Protein AF-A0A3D2FP06-F1 (afdb_monomer_lite)

pLDDT: mean 77.02, std 14.46, range [44.19, 97.88]

Structure (mmCIF, N/CA/C/O backbone):
data_AF-A0A3D2FP06-F1
#
_entry.id   AF-A0A3D2FP06-F1
#
loop_
_atom_site.group_PDB
_atom_site.id
_atom_site.type_symbol
_atom_site.label_atom_id
_atom_site.label_alt_id
_atom_site.label_comp_id
_atom_site.label_asym_id
_atom_site.label_entity_id
_atom_site.label_seq_id
_atom_site.pdbx_PDB_ins_code
_atom_site.Cartn_x
_atom_site.Cartn_y
_atom_site.Cartn_z
_atom_site.occupancy
_atom_site.B_iso_or_equiv
_atom_site.auth_seq_id
_atom_site.auth_comp_id
_atom_site.auth_asym_id
_atom_site.auth_atom_id
_atom_site.pdbx_PDB_model_num
ATOM 1 N N . TRP A 1 1 ? -0.230 2.497 -23.283 1.00 56.25 1 TRP A N 1
ATOM 2 C CA . TRP A 1 1 ? 1.062 3.050 -22.835 1.00 56.25 1 TRP A CA 1
ATOM 3 C C . TRP A 1 1 ? 1.508 4.234 -23.675 1.00 56.25 1 TRP A C 1
ATOM 5 O O . TRP A 1 1 ? 1.565 5.319 -23.126 1.00 56.25 1 TRP A O 1
ATOM 15 N N . SER A 1 2 ? 1.677 4.093 -24.992 1.00 56.00 2 SER A N 1
ATOM 16 C CA . SER A 1 2 ? 2.109 5.173 -25.908 1.00 56.00 2 SER A CA 1
ATOM 17 C C . SER A 1 2 ? 1.224 6.435 -25.979 1.00 56.00 2 SER A C 1
ATOM 19 O O . SER A 1 2 ? 1.609 7.402 -26.624 1.00 56.00 2 SER A O 1
ATOM 21 N N . ALA A 1 3 ? 0.046 6.431 -25.348 1.00 62.09 3 ALA A N 1
ATOM 22 C CA . ALA A 1 3 ? -0.878 7.566 -25.297 1.00 62.09 3 ALA A CA 1
ATOM 23 C C . ALA A 1 3 ? -0.817 8.361 -23.977 1.00 62.09 3 ALA A C 1
ATOM 25 O O . ALA A 1 3 ? -1.452 9.407 -23.870 1.00 62.09 3 ALA A O 1
ATOM 26 N N . LEU A 1 4 ? -0.101 7.862 -22.964 1.00 63.94 4 LEU A N 1
ATOM 27 C CA . LEU A 1 4 ? 0.091 8.572 -21.701 1.00 63.94 4 LEU A CA 1
ATOM 28 C C . LEU A 1 4 ? 1.289 9.509 -21.843 1.00 63.94 4 LEU A C 1
ATOM 30 O O . LEU A 1 4 ? 2.326 9.111 -22.370 1.00 63.94 4 LEU A O 1
ATOM 34 N N . ASN A 1 5 ? 1.154 10.747 -21.371 1.00 68.06 5 ASN A N 1
ATOM 35 C CA . ASN A 1 5 ? 2.301 11.636 -21.272 1.00 68.06 5 ASN A CA 1
ATOM 36 C C . ASN A 1 5 ? 3.155 11.211 -20.069 1.00 68.06 5 ASN A C 1
ATOM 38 O O . ASN A 1 5 ? 2.772 11.449 -18.926 1.00 68.06 5 ASN A O 1
ATOM 42 N N . LEU A 1 6 ? 4.289 10.568 -20.344 1.00 70.19 6 LEU A N 1
ATOM 43 C CA . LEU A 1 6 ? 5.214 10.046 -19.336 1.00 70.19 6 LEU A CA 1
ATOM 44 C C . LEU A 1 6 ? 6.376 11.010 -19.037 1.00 70.19 6 LEU A C 1
ATOM 46 O O . LEU A 1 6 ? 7.329 10.634 -18.368 1.00 70.19 6 LEU A O 1
ATOM 50 N N . SER A 1 7 ? 6.313 12.258 -19.515 1.00 67.31 7 SER A N 1
ATOM 51 C CA . SER A 1 7 ? 7.401 13.241 -19.388 1.00 67.31 7 SER A CA 1
ATOM 52 C C . SER A 1 7 ? 7.546 13.877 -17.994 1.00 67.31 7 SER A C 1
ATOM 54 O O . SER A 1 7 ? 8.249 14.878 -17.866 1.00 67.31 7 SER A O 1
ATOM 56 N N . GLY A 1 8 ? 6.815 13.398 -16.986 1.00 68.50 8 GLY A N 1
ATOM 57 C CA . GLY A 1 8 ? 6.806 13.947 -15.625 1.00 68.50 8 GLY A CA 1
ATOM 58 C C . GLY A 1 8 ? 7.568 13.077 -14.625 1.00 68.50 8 GLY A C 1
ATOM 59 O O . GLY A 1 8 ? 7.976 11.961 -14.939 1.00 68.50 8 GLY A O 1
ATOM 60 N N . GLU A 1 9 ? 7.719 13.570 -13.395 1.00 70.50 9 GLU A N 1
ATOM 61 C CA . GLU A 1 9 ? 8.211 12.754 -12.281 1.00 70.50 9 GLU A CA 1
ATOM 62 C C . GLU A 1 9 ? 7.140 11.732 -11.891 1.00 70.50 9 GLU A C 1
ATOM 64 O O . GLU A 1 9 ? 6.132 12.055 -11.261 1.00 70.50 9 GLU A O 1
ATOM 69 N N . ILE A 1 10 ? 7.345 10.490 -12.318 1.00 73.88 10 ILE A N 1
ATOM 70 C CA . ILE A 1 10 ? 6.446 9.376 -12.034 1.00 73.88 10 ILE A CA 1
ATOM 71 C C . ILE A 1 10 ? 7.116 8.492 -10.985 1.00 73.88 10 ILE A C 1
ATOM 73 O O . ILE A 1 10 ? 8.184 7.921 -11.218 1.00 73.88 10 ILE A O 1
ATOM 77 N N . VAL A 1 11 ? 6.461 8.386 -9.828 1.00 77.38 11 VAL A N 1
ATOM 78 C CA . VAL A 1 11 ? 6.803 7.430 -8.774 1.00 77.38 11 VAL A CA 1
ATOM 79 C C . VAL A 1 11 ? 5.834 6.261 -8.861 1.00 77.38 11 VAL A C 1
ATOM 81 O O . VAL A 1 11 ? 4.622 6.455 -8.959 1.00 77.38 11 VAL A O 1
ATOM 84 N N . GLN A 1 12 ? 6.365 5.046 -8.839 1.00 78.69 12 GLN A N 1
ATOM 85 C CA . GLN A 1 12 ? 5.585 3.816 -8.942 1.00 78.69 12 GLN A CA 1
ATOM 86 C C . GLN A 1 12 ? 6.060 2.780 -7.920 1.00 78.69 12 GLN A C 1
ATOM 88 O O . GLN A 1 12 ? 7.080 2.966 -7.264 1.00 78.69 12 GLN A O 1
ATOM 93 N N . TYR A 1 13 ? 5.305 1.703 -7.747 1.00 81.31 13 TYR A N 1
ATOM 94 C CA . TYR A 1 13 ? 5.713 0.561 -6.936 1.00 81.31 13 TYR A CA 1
ATOM 95 C C . TYR A 1 13 ? 4.969 -0.679 -7.428 1.00 81.31 13 TYR A C 1
ATOM 97 O O . TYR A 1 13 ? 3.739 -0.659 -7.503 1.00 81.31 13 TYR A O 1
ATOM 105 N N . GLY A 1 14 ? 5.692 -1.749 -7.770 1.00 77.62 14 GLY A N 1
ATOM 106 C CA . GLY A 1 14 ? 5.092 -3.027 -8.165 1.00 77.62 14 GLY A CA 1
ATOM 107 C C . GLY A 1 14 ? 4.682 -3.142 -9.638 1.00 77.62 14 GLY A C 1
ATOM 108 O O . GLY A 1 14 ? 4.044 -4.129 -10.009 1.00 77.62 14 GLY A O 1
ATOM 109 N N . CYS A 1 15 ? 5.028 -2.170 -10.489 1.00 77.12 15 CYS A N 1
ATOM 110 C CA . CYS A 1 15 ? 4.773 -2.210 -11.934 1.00 77.12 15 CYS A CA 1
ATOM 111 C C . CYS A 1 15 ? 6.055 -2.401 -12.760 1.00 77.12 15 CYS A C 1
ATOM 113 O O . CYS A 1 15 ? 6.032 -2.182 -13.967 1.00 77.12 15 CYS A O 1
ATOM 115 N N . GLU A 1 16 ? 7.168 -2.826 -12.157 1.00 77.38 16 GLU A N 1
ATOM 116 C CA . GLU A 1 16 ? 8.488 -2.914 -12.801 1.00 77.38 16 GLU A CA 1
ATOM 117 C C . GLU A 1 16 ? 8.452 -3.727 -14.105 1.00 77.38 16 GLU A C 1
ATOM 119 O O . GLU A 1 16 ? 9.027 -3.317 -15.110 1.00 77.38 16 GLU A O 1
ATOM 124 N N . ALA A 1 17 ? 7.689 -4.824 -14.130 1.00 73.88 17 ALA A N 1
ATOM 125 C CA . ALA A 1 17 ? 7.526 -5.677 -15.310 1.00 73.88 17 ALA A CA 1
ATOM 126 C C . ALA A 1 17 ? 6.793 -5.003 -16.490 1.00 73.88 17 ALA A C 1
ATOM 128 O O . ALA A 1 17 ? 6.864 -5.493 -17.614 1.00 73.88 17 ALA A O 1
ATOM 129 N N . LEU A 1 18 ? 6.064 -3.911 -16.246 1.00 72.19 18 LEU A N 1
ATOM 130 C CA . LEU A 1 18 ? 5.311 -3.165 -17.260 1.00 72.19 18 LEU A CA 1
ATOM 131 C C . LEU A 1 18 ? 6.071 -1.936 -17.777 1.00 72.19 18 LEU A C 1
ATOM 133 O O . LEU A 1 18 ? 5.651 -1.350 -18.774 1.00 72.19 18 LEU A O 1
ATOM 137 N N . MET A 1 19 ? 7.161 -1.543 -17.110 1.00 71.81 19 MET A N 1
ATOM 138 C CA . MET A 1 19 ? 7.841 -0.265 -17.337 1.00 71.81 19 MET A CA 1
ATOM 139 C C . MET A 1 19 ? 9.021 -0.332 -18.318 1.00 71.81 19 MET A C 1
ATOM 141 O O . MET A 1 19 ? 9.591 0.713 -18.584 1.00 71.81 19 MET A O 1
ATOM 145 N N . ASN A 1 20 ? 9.363 -1.500 -18.885 1.00 69.31 20 ASN A N 1
ATOM 146 C CA . ASN A 1 20 ? 10.338 -1.673 -19.985 1.00 69.31 20 ASN A CA 1
ATOM 147 C C . ASN A 1 20 ? 11.576 -0.742 -19.921 1.00 69.31 20 ASN A C 1
ATOM 149 O O . ASN A 1 20 ? 11.877 -0.056 -20.895 1.00 69.31 20 ASN A O 1
ATOM 153 N N . ASP A 1 21 ? 12.277 -0.715 -18.784 1.00 66.50 21 ASP A N 1
ATOM 154 C CA . ASP A 1 21 ? 13.505 0.073 -18.558 1.00 66.50 21 ASP A CA 1
ATOM 155 C C . ASP A 1 21 ? 13.359 1.613 -18.575 1.00 66.50 21 ASP A C 1
ATOM 157 O O . ASP A 1 21 ? 14.355 2.336 -18.640 1.00 66.50 21 ASP A O 1
ATOM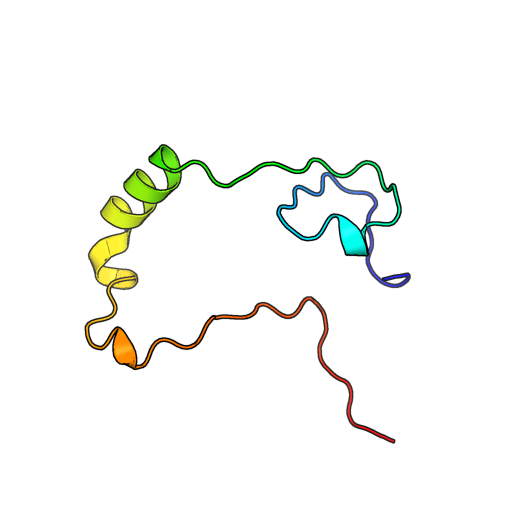 161 N N . GLU A 1 22 ? 12.141 2.145 -18.462 1.00 72.62 22 GLU A N 1
ATOM 162 C CA . GLU A 1 22 ? 11.911 3.585 -18.288 1.00 72.62 22 GLU A CA 1
ATOM 163 C C . GLU A 1 22 ? 12.450 4.091 -16.927 1.00 72.62 22 GLU A C 1
ATOM 165 O O . GLU A 1 22 ? 12.372 3.374 -15.922 1.00 72.62 22 GLU A O 1
ATOM 170 N N . PRO A 1 23 ? 12.961 5.338 -16.837 1.00 71.50 23 PRO A N 1
ATOM 171 C CA . PRO A 1 23 ? 13.698 5.856 -15.676 1.00 71.50 23 PRO A CA 1
ATOM 172 C C . PRO A 1 23 ? 12.795 6.275 -14.497 1.00 71.50 23 PRO A C 1
ATOM 174 O O . PRO A 1 23 ? 13.045 7.281 -13.832 1.00 71.50 23 PRO A O 1
ATOM 177 N N . PHE A 1 24 ? 11.720 5.535 -14.233 1.00 77.62 24 PHE A N 1
ATOM 178 C CA . PHE A 1 24 ? 10.786 5.846 -13.155 1.00 77.62 24 PHE A CA 1
ATOM 179 C C . PHE A 1 24 ? 11.349 5.465 -11.789 1.00 77.62 24 PHE A C 1
ATOM 181 O O . PHE A 1 24 ? 11.974 4.417 -11.614 1.00 77.62 24 PHE A O 1
ATOM 188 N N . ILE A 1 25 ? 11.069 6.296 -10.787 1.00 80.69 25 ILE A N 1
ATOM 189 C CA . ILE A 1 25 ? 11.471 6.015 -9.410 1.00 80.69 25 ILE A CA 1
ATOM 190 C C . ILE A 1 25 ? 10.502 4.973 -8.846 1.00 80.69 25 ILE A C 1
ATOM 192 O O . ILE A 1 25 ? 9.304 5.237 -8.733 1.00 80.69 25 ILE A O 1
ATOM 196 N N . SER A 1 26 ? 11.013 3.793 -8.478 1.00 83.00 26 SER A N 1
ATOM 197 C CA . SER A 1 26 ? 10.241 2.834 -7.683 1.00 83.00 26 SER A CA 1
ATOM 198 C C . SER A 1 26 ? 10.475 3.100 -6.198 1.00 83.00 26 SER A C 1
ATOM 200 O O . SER A 1 26 ? 11.618 3.072 -5.737 1.00 83.00 26 SER A O 1
ATOM 202 N N . SER A 1 27 ? 9.413 3.392 -5.447 1.00 83.62 27 SER A N 1
ATOM 203 C CA . SER A 1 27 ? 9.497 3.633 -4.004 1.00 83.62 27 SER A CA 1
ATOM 204 C C . SER A 1 27 ? 8.337 2.954 -3.286 1.00 83.62 27 SER A C 1
ATOM 206 O O . SER A 1 27 ? 7.183 3.292 -3.562 1.00 83.62 27 SER A O 1
ATOM 208 N N . PRO A 1 28 ? 8.601 2.045 -2.329 1.00 85.56 28 PRO A N 1
ATOM 209 C CA . PRO A 1 28 ? 7.535 1.436 -1.556 1.00 85.56 28 PRO A CA 1
ATOM 210 C C . PRO A 1 28 ? 6.826 2.487 -0.690 1.00 85.56 28 PRO A C 1
ATOM 212 O O . PRO A 1 28 ? 7.455 3.457 -0.247 1.00 85.56 28 PRO A O 1
ATOM 215 N N . PRO A 1 29 ? 5.530 2.297 -0.398 1.00 85.44 29 PRO A N 1
ATOM 216 C CA . PRO A 1 29 ? 4.847 3.108 0.597 1.00 85.44 29 PRO A CA 1
ATOM 217 C C . PRO A 1 29 ? 5.507 2.924 1.970 1.00 85.44 29 PRO A C 1
ATOM 219 O O . PRO A 1 29 ? 5.820 1.808 2.388 1.00 85.44 29 PRO A O 1
ATOM 222 N N . SER A 1 30 ? 5.712 4.026 2.693 1.00 91.31 30 SER A N 1
ATOM 223 C CA . SER A 1 30 ? 6.240 3.980 4.059 1.00 91.31 30 SER A CA 1
ATOM 224 C C . SER A 1 30 ? 5.172 3.478 5.030 1.00 91.31 30 SER A C 1
AT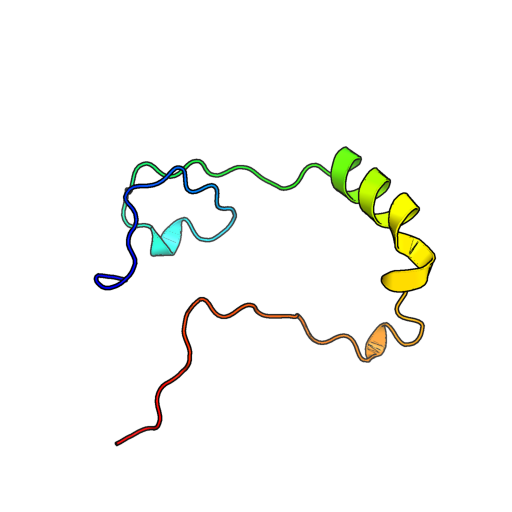OM 226 O O . SER A 1 30 ? 4.058 4.009 5.067 1.00 91.31 30 SER A O 1
ATOM 228 N N . ALA A 1 31 ? 5.525 2.489 5.855 1.00 92.62 31 ALA A N 1
ATOM 229 C CA . ALA A 1 31 ? 4.653 1.987 6.915 1.00 92.62 31 ALA A CA 1
ATOM 230 C C . ALA A 1 31 ? 4.315 3.079 7.946 1.00 92.62 31 ALA A C 1
ATOM 232 O O . ALA A 1 31 ? 3.168 3.185 8.369 1.00 92.62 31 ALA A O 1
ATOM 233 N N . GLU A 1 32 ? 5.288 3.926 8.293 1.00 96.12 32 GLU A N 1
ATOM 234 C CA . GLU A 1 32 ? 5.095 5.058 9.207 1.00 96.12 32 GLU A CA 1
ATOM 235 C C . GLU A 1 32 ? 4.061 6.040 8.651 1.00 96.12 32 GLU A C 1
ATOM 237 O O . GLU A 1 32 ? 3.064 6.337 9.307 1.00 96.12 32 GLU A O 1
ATOM 242 N N . MET A 1 33 ? 4.252 6.484 7.405 1.00 94.00 33 MET A N 1
ATOM 243 C CA . MET A 1 33 ? 3.332 7.430 6.771 1.00 94.00 33 MET A CA 1
ATOM 244 C C . MET A 1 33 ? 1.938 6.821 6.590 1.00 94.00 33 MET A C 1
ATOM 246 O O . MET A 1 33 ? 0.934 7.505 6.768 1.00 94.00 33 MET A O 1
ATOM 250 N N . THR A 1 34 ? 1.871 5.522 6.283 1.00 91.06 34 THR A N 1
ATOM 251 C CA . THR A 1 34 ? 0.608 4.777 6.198 1.00 91.06 34 THR A CA 1
ATOM 252 C C . THR A 1 34 ? -0.124 4.784 7.540 1.00 91.06 34 THR A C 1
ATOM 254 O O . THR A 1 34 ? -1.323 5.046 7.570 1.00 91.06 34 THR A O 1
ATOM 257 N N . GLY A 1 35 ? 0.590 4.568 8.650 1.00 94.81 35 GLY A N 1
ATOM 258 C CA . GLY A 1 35 ? 0.031 4.641 10.002 1.00 94.81 35 GLY A CA 1
ATOM 259 C C . GLY A 1 35 ? -0.511 6.028 10.346 1.00 94.81 35 GLY A C 1
ATOM 260 O O . GLY A 1 35 ? -1.655 6.142 10.776 1.00 94.81 35 GLY A O 1
ATOM 261 N N . ILE A 1 36 ? 0.270 7.081 10.079 1.00 97.56 36 ILE A N 1
ATOM 262 C CA . ILE A 1 36 ? -0.136 8.479 10.315 1.00 97.56 36 ILE A CA 1
ATOM 263 C 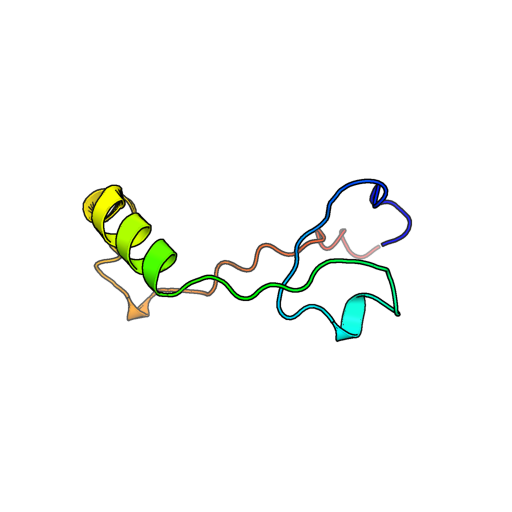C . ILE A 1 36 ? -1.403 8.826 9.522 1.00 97.56 36 ILE A C 1
ATOM 265 O O . ILE A 1 36 ? -2.319 9.463 10.040 1.00 97.56 36 ILE A O 1
ATOM 269 N N . LEU A 1 37 ? -1.473 8.414 8.254 1.00 96.19 37 LEU A N 1
ATOM 270 C CA . LEU A 1 37 ? -2.649 8.651 7.418 1.00 96.19 37 LEU A CA 1
ATOM 271 C C . LEU A 1 37 ? -3.869 7.869 7.918 1.00 96.19 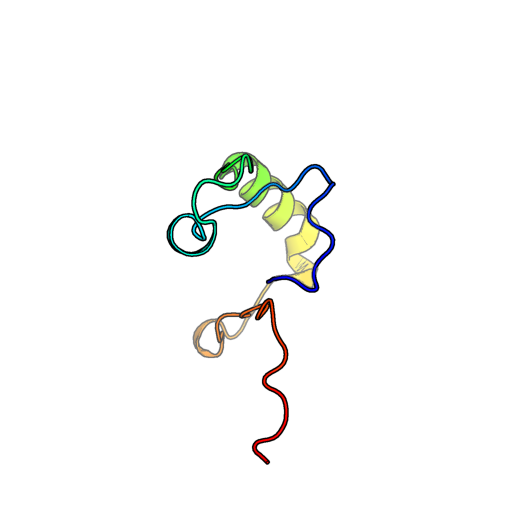37 LEU A C 1
ATOM 273 O O . LEU A 1 37 ? -4.958 8.433 7.975 1.00 96.19 37 LEU A O 1
ATOM 277 N N . ALA A 1 38 ? -3.690 6.605 8.306 1.00 94.38 38 ALA A N 1
ATOM 278 C CA . ALA A 1 38 ? -4.772 5.772 8.822 1.00 94.38 38 ALA A CA 1
ATOM 279 C C . ALA A 1 38 ? -5.352 6.316 10.134 1.00 94.38 38 ALA A C 1
ATOM 281 O O . ALA A 1 38 ? -6.566 6.318 10.298 1.00 94.38 38 ALA A O 1
ATOM 282 N N . GLU A 1 39 ? -4.507 6.811 11.042 1.00 96.81 39 GLU A N 1
ATOM 283 C CA . GLU A 1 39 ? -4.958 7.489 12.262 1.00 96.81 39 GLU A CA 1
ATOM 284 C C . GLU A 1 39 ? -5.749 8.756 11.919 1.00 96.81 39 GLU A C 1
ATOM 286 O O . GLU A 1 39 ? -6.865 8.950 12.399 1.00 96.81 39 GLU A O 1
ATOM 291 N N . LYS A 1 40 ? -5.193 9.603 11.046 1.00 97.88 40 LYS A N 1
ATOM 292 C CA . LYS A 1 40 ? -5.790 10.893 10.686 1.00 97.88 40 LYS A CA 1
ATOM 293 C C . LYS A 1 40 ? -7.167 10.765 10.025 1.00 97.88 40 LYS A C 1
ATOM 295 O O . LYS A 1 40 ? -8.007 11.634 10.239 1.00 97.88 40 LYS A O 1
ATOM 300 N N . TYR A 1 41 ? -7.375 9.739 9.204 1.00 96.75 41 TYR A N 1
ATOM 301 C CA . TYR A 1 41 ? -8.602 9.539 8.422 1.00 96.75 41 TYR A CA 1
ATOM 302 C C . TYR A 1 41 ? -9.399 8.314 8.871 1.00 96.75 41 TYR A C 1
ATOM 304 O O . TYR A 1 41 ? -10.176 7.770 8.090 1.00 96.75 41 TYR A O 1
ATOM 312 N N . PHE A 1 42 ? -9.210 7.862 10.113 1.00 94.69 42 PHE A N 1
ATOM 313 C CA . PHE A 1 42 ? -9.839 6.643 10.612 1.00 94.69 42 PHE A CA 1
ATOM 314 C C . PHE A 1 42 ? -11.356 6.637 10.393 1.00 94.69 42 PHE A C 1
ATOM 316 O O . PHE A 1 42 ? -11.879 5.689 9.815 1.00 94.69 42 PHE A O 1
ATOM 323 N N . ASP A 1 43 ? -12.041 7.712 10.785 1.00 95.62 43 ASP A N 1
ATOM 324 C CA . ASP A 1 43 ? -13.502 7.803 10.696 1.00 95.62 43 ASP A CA 1
ATOM 325 C C . ASP A 1 43 ? -14.017 7.724 9.247 1.00 95.62 43 ASP A C 1
ATOM 327 O O . ASP A 1 43 ? -15.095 7.186 9.003 1.00 95.62 43 ASP A O 1
ATOM 331 N N . ASP A 1 44 ? -13.227 8.207 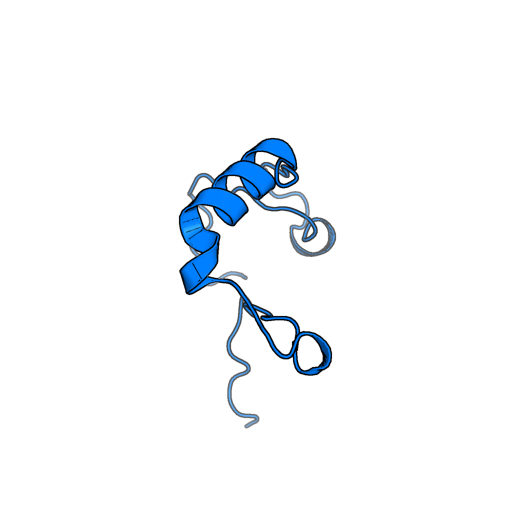8.283 1.00 94.12 44 ASP A N 1
ATOM 332 C CA . ASP A 1 44 ? -13.576 8.201 6.860 1.00 94.12 44 ASP A CA 1
ATOM 333 C C . ASP A 1 44 ? -13.204 6.881 6.166 1.00 94.12 44 ASP A C 1
ATOM 335 O O . ASP A 1 44 ? -13.827 6.495 5.174 1.00 94.12 44 ASP A O 1
ATOM 339 N N . TRP A 1 45 ? -12.143 6.210 6.624 1.00 90.62 45 TRP A N 1
ATOM 340 C CA . TRP A 1 45 ? -11.553 5.043 5.953 1.00 90.62 45 TRP A CA 1
ATOM 341 C C . TRP A 1 45 ? -11.903 3.710 6.610 1.00 90.62 45 TRP A C 1
ATOM 343 O O . TRP A 1 45 ? -11.657 2.657 6.014 1.00 90.62 45 TRP A O 1
ATOM 353 N N . VAL A 1 46 ? -12.449 3.718 7.826 1.00 92.06 46 VAL A N 1
ATOM 354 C CA . VAL A 1 46 ? -12.812 2.490 8.533 1.00 92.06 46 VAL A CA 1
ATOM 355 C C . VAL A 1 46 ? -13.883 1.718 7.760 1.00 92.06 46 VAL A C 1
ATOM 357 O O . VAL A 1 46 ? -14.939 2.233 7.402 1.00 92.06 46 VAL A O 1
ATOM 360 N N . VAL A 1 47 ? -13.618 0.432 7.524 1.00 89.25 47 VAL A N 1
ATOM 361 C CA . VAL A 1 47 ? -14.578 -0.488 6.905 1.00 89.25 47 VAL A CA 1
ATOM 362 C C . VAL A 1 47 ? -15.024 -1.500 7.946 1.00 89.25 47 VAL A C 1
ATOM 364 O O . VAL A 1 47 ? -14.276 -2.396 8.334 1.00 89.25 47 VAL A O 1
ATOM 367 N N . HIS A 1 48 ? -16.263 -1.349 8.411 1.00 90.81 48 HIS A N 1
ATOM 368 C CA . HIS A 1 48 ? -16.843 -2.207 9.447 1.00 90.81 48 HIS A CA 1
ATOM 369 C C . HIS A 1 48 ? -17.219 -3.611 8.946 1.00 90.81 48 HIS A C 1
ATOM 371 O O . HIS A 1 48 ? -17.425 -4.514 9.757 1.00 90.81 48 HIS A O 1
ATOM 377 N N . THR A 1 49 ? -17.253 -3.821 7.627 1.00 90.88 49 THR A N 1
ATOM 378 C CA . THR A 1 49 ? -17.456 -5.126 6.978 1.00 90.88 49 THR A CA 1
ATOM 379 C C . THR A 1 49 ? -16.221 -5.529 6.157 1.00 90.88 49 THR A C 1
ATOM 381 O O . THR A 1 49 ? -16.269 -5.612 4.931 1.00 90.88 49 THR A O 1
ATOM 384 N N . PRO A 1 50 ? -15.064 -5.797 6.798 1.00 84.94 50 PRO A N 1
ATOM 385 C CA . PRO A 1 50 ? -13.794 -5.991 6.089 1.00 84.94 50 PRO A CA 1
ATOM 386 C C . PRO A 1 50 ? -13.776 -7.227 5.175 1.00 84.94 50 PRO A C 1
ATOM 388 O O . PRO A 1 50 ? -12.961 -7.309 4.266 1.00 84.94 50 PRO A O 1
ATOM 391 N N . PHE A 1 51 ? -14.678 -8.185 5.388 1.00 86.88 51 PHE A N 1
ATOM 392 C CA . PHE A 1 51 ? -14.837 -9.370 4.541 1.00 86.88 51 PHE A CA 1
ATOM 393 C C . PHE A 1 51 ? -15.518 -9.075 3.194 1.00 86.88 51 PHE A C 1
AT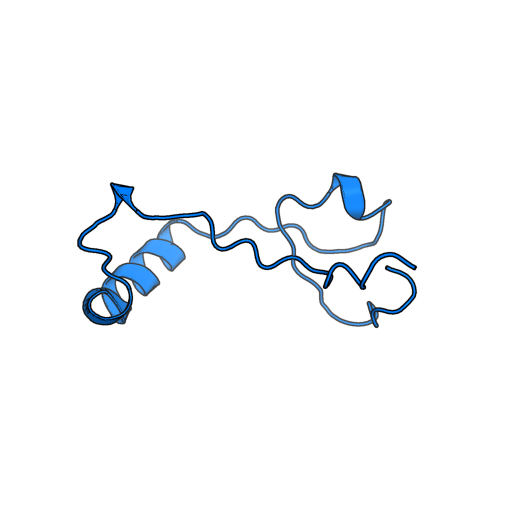OM 395 O O . PHE A 1 51 ? -15.488 -9.921 2.305 1.00 86.88 51 PHE A O 1
ATOM 402 N N . GLU A 1 52 ? -16.117 -7.894 3.033 1.00 84.75 52 GLU A N 1
ATOM 403 C CA . GLU A 1 52 ? -16.711 -7.430 1.770 1.00 84.75 52 GLU A CA 1
ATOM 404 C C . GLU A 1 52 ? -15.730 -6.585 0.950 1.00 84.75 52 GLU A C 1
ATOM 406 O O . GLU A 1 52 ? -16.043 -6.185 -0.173 1.00 84.75 52 GLU A O 1
ATOM 411 N N . LEU A 1 53 ? -14.538 -6.312 1.495 1.00 82.25 53 LEU A N 1
ATOM 412 C CA . LEU A 1 53 ? -13.509 -5.558 0.797 1.00 82.25 53 LEU A CA 1
ATOM 413 C C . LEU A 1 53 ? -13.082 -6.299 -0.466 1.00 82.25 53 LEU A C 1
ATOM 415 O O . LEU A 1 53 ? -12.478 -7.371 -0.426 1.00 82.25 53 LEU A O 1
ATOM 419 N N . VAL A 1 54 ? -13.346 -5.664 -1.600 1.00 79.69 54 VAL A N 1
ATOM 420 C CA . VAL A 1 54 ? -12.713 -5.992 -2.871 1.00 79.69 54 VAL A CA 1
ATOM 421 C C . VAL A 1 54 ? -11.522 -5.059 -3.069 1.00 79.69 54 VAL A C 1
ATOM 423 O O . VAL A 1 54 ? -11.610 -3.881 -2.707 1.00 79.69 54 VAL A O 1
ATOM 426 N N . PRO A 1 55 ? -10.397 -5.534 -3.630 1.00 72.62 55 PRO A N 1
ATOM 427 C CA . PRO A 1 55 ? -9.286 -4.643 -3.916 1.00 72.62 55 PRO A CA 1
ATOM 428 C C . PRO A 1 55 ? -9.762 -3.524 -4.845 1.00 72.62 55 PRO A C 1
ATOM 430 O O . PRO A 1 55 ? -10.353 -3.784 -5.897 1.00 72.62 55 PRO A O 1
ATOM 433 N N . ASN A 1 56 ? -9.502 -2.275 -4.458 1.00 68.50 56 ASN A N 1
ATOM 434 C CA . ASN A 1 56 ? -9.758 -1.138 -5.327 1.00 68.50 56 ASN A CA 1
ATOM 435 C C . ASN A 1 56 ? -8.645 -1.070 -6.377 1.00 68.50 56 ASN A C 1
ATOM 437 O O . ASN A 1 56 ? -7.651 -0.358 -6.226 1.00 68.50 56 ASN A O 1
ATOM 441 N N . TYR A 1 57 ? -8.786 -1.884 -7.420 1.00 64.50 57 TYR A N 1
ATOM 442 C CA . TYR A 1 57 ? -7.913 -1.818 -8.577 1.00 64.50 57 TYR A CA 1
ATOM 443 C C . TYR A 1 57 ? -8.193 -0.512 -9.314 1.00 64.50 57 TYR A C 1
ATOM 445 O O . TYR A 1 57 ? -9.124 -0.417 -10.114 1.00 64.50 57 TYR A O 1
ATOM 453 N N . ILE A 1 58 ? -7.343 0.488 -9.090 1.00 60.53 58 ILE A N 1
ATOM 454 C CA . ILE A 1 58 ? -7.214 1.604 -10.022 1.00 60.53 58 ILE A CA 1
ATOM 455 C C . ILE A 1 58 ? -6.550 1.026 -11.272 1.00 60.53 58 ILE A C 1
ATOM 457 O O . ILE A 1 58 ? -5.329 1.021 -11.415 1.00 60.53 58 ILE A O 1
ATOM 461 N N . SER A 1 59 ? -7.356 0.441 -12.159 1.00 52.56 59 SER A N 1
ATOM 462 C CA . SER A 1 59 ? -6.873 0.024 -13.468 1.00 52.56 59 SER A CA 1
ATOM 463 C C . SER A 1 59 ? -6.364 1.267 -14.188 1.00 52.56 59 SER A C 1
ATOM 465 O O . SER A 1 59 ? -7.132 2.198 -14.433 1.00 52.56 59 SER A O 1
ATOM 467 N N . ALA A 1 60 ? -5.089 1.276 -14.577 1.00 53.66 60 ALA A N 1
ATOM 468 C CA . ALA A 1 60 ? -4.512 2.352 -15.385 1.00 53.66 60 ALA A CA 1
ATOM 469 C C . ALA A 1 60 ? -5.155 2.465 -16.787 1.00 53.66 60 ALA A C 1
ATOM 471 O O . ALA A 1 60 ? -4.772 3.318 -17.587 1.00 53.66 60 ALA A O 1
ATOM 472 N N . PHE A 1 61 ? -6.116 1.597 -17.116 1.00 54.97 61 PHE A N 1
ATOM 473 C CA . PHE A 1 61 ? -6.821 1.588 -18.387 1.00 54.97 61 PHE A CA 1
ATOM 474 C C . PHE A 1 61 ? -8.287 1.173 -18.224 1.00 54.97 61 PHE A C 1
ATOM 476 O O . PHE A 1 61 ? -8.628 0.184 -17.574 1.00 54.97 61 PHE A O 1
ATOM 483 N N . THR A 1 62 ? -9.177 1.912 -18.877 1.00 52.84 62 THR A N 1
ATOM 484 C CA . THR A 1 62 ? -10.550 1.473 -19.123 1.00 52.84 62 THR A CA 1
ATOM 485 C C . THR A 1 62 ? -10.506 0.396 -20.206 1.00 52.84 62 THR A C 1
ATOM 487 O O . THR A 1 62 ? -9.964 0.630 -21.288 1.00 52.84 62 THR A O 1
ATOM 490 N N . LEU A 1 63 ? -11.059 -0.791 -19.946 1.00 55.03 63 LEU A N 1
ATOM 491 C CA . LEU A 1 63 ? -11.273 -1.776 -21.006 1.00 55.03 63 LEU A CA 1
ATOM 492 C C . LEU A 1 63 ? -12.332 -1.203 -21.957 1.00 55.03 63 LEU A C 1
ATOM 494 O O . LEU A 1 63 ? -13.508 -1.125 -21.610 1.00 55.03 63 LEU A O 1
ATOM 498 N N . GLY A 1 64 ? -11.908 -0.738 -23.133 1.00 59.59 64 GLY A N 1
ATOM 499 C CA . GLY A 1 64 ? -12.835 -0.320 -24.182 1.00 59.59 64 GLY A CA 1
ATOM 500 C C . GLY A 1 64 ? -13.770 -1.469 -24.570 1.00 59.59 64 GLY A C 1
ATOM 501 O O . GLY A 1 64 ? -13.394 -2.640 -24.479 1.00 59.59 64 GLY A O 1
ATOM 502 N N . ALA A 1 65 ? -14.994 -1.144 -24.998 1.00 52.84 65 ALA A N 1
ATOM 503 C CA . ALA A 1 65 ? -15.944 -2.150 -25.463 1.00 52.84 65 ALA A CA 1
ATOM 504 C C . ALA A 1 65 ? -15.320 -2.995 -26.587 1.00 52.84 65 ALA A C 1
ATOM 506 O O . ALA A 1 65 ? -14.729 -2.449 -27.524 1.00 52.84 65 ALA A O 1
ATOM 507 N N . LYS A 1 66 ? -15.459 -4.326 -26.492 1.00 52.47 66 LYS A N 1
ATOM 508 C CA . LYS A 1 66 ? -15.120 -5.232 -27.595 1.00 52.47 66 LYS A CA 1
ATOM 509 C C . LYS A 1 66 ? -15.909 -4.796 -28.834 1.00 52.47 66 LYS A C 1
ATOM 511 O O . LYS A 1 66 ? -17.136 -4.735 -28.774 1.00 52.47 66 LYS A O 1
ATOM 516 N N . LYS A 1 67 ? -15.196 -4.478 -29.914 1.00 44.19 67 LYS A N 1
ATOM 517 C CA . LYS A 1 67 ? -15.769 -4.461 -31.263 1.00 44.19 67 LYS A CA 1
ATOM 518 C C . LYS A 1 67 ? -15.965 -5.885 -31.758 1.00 44.19 67 LYS A C 1
ATOM 520 O O . LYS A 1 67 ? -15.136 -6.744 -31.378 1.00 44.19 67 LYS A O 1
#

Foldseek 3Di:
DVPDDPVDQAEDEPCVVVCVPPPHHYDDDDPVVVVVVCVVCVVPPDDPPVVPDDPPPPPPDDPPDDD

Secondary structure (DSSP, 8-state):
-TTS---S--EESS-GGGSTT--PEE-PPPHHHHHHHHHHTHHHH--S-GGG-------SS--PPP-

Sequence (67 aa):
WSALNLSGEIVQYGCEALMNDEPFISSPPSAEMTGILAEKYFDDWVVHTPFELVPNYISAFTLGAKK

Radius of gyration: 16.52 Å; chains: 1; bounding box: 31×23×44 Å